Protein AF-A0A2D5X1Z4-F1 (afdb_monomer_lite)

Secondary structure (DSSP, 8-state):
--EEEHHHHHHHHHHHT-SS-EEEE--SS---TT-EEEEEE-GGG-S--TTPEE--S-SEEEEETTEEEEPTT-EEEE-TTSPPEEEEETT-TTTT-S-----S----SS-PPPSSEEEE-SSS--EEEESSPPPBTTBPPEEEPPPPHHHHHHHHHHHHH------PPPP--TT-TT-PPP-

Sequence (183 aa):
MQDATLNEWKKWYSENRSEDNKVVNSIEEEINDDTVLVRLWIAQDGKAPKDAAKYQSKVWKNKNSKGITPAKGLIVITATGQSPLLLTSKKSPLLNAKKGKKDGQKEAASRLLSKPYLWRCRDCGEQFESMKPKIHCTRQPRQLAGVSKVTTEWFNTFLNDIEWKYIPHHPISKGQVGVIEDD

Foldseek 3Di:
DDKDFQLVVLVVCCVPWNVPKDKAAQEPDDHDRRAIKAWEDEVVNPDDDPLHQHDDDAQFPDDDPVDTHGDHQWMWIDDPPTDITTIGHPPDCSRVPPDPPVPPDPPPPDPDADPQWWWAAPPPRDIDTHNDFDDDPHHTTHTDHDDDPVNVVVVVVVVVPDDDDDDDDDPDDPPDPPDDDDD

Structure (mmCIF, N/CA/C/O backbone):
data_AF-A0A2D5X1Z4-F1
#
_entry.id   AF-A0A2D5X1Z4-F1
#
loop_
_atom_site.group_PDB
_atom_site.id
_atom_site.type_symbol
_atom_site.label_atom_id
_atom_site.label_alt_id
_atom_site.label_comp_id
_atom_site.label_asym_id
_atom_site.label_entity_id
_atom_site.label_seq_id
_atom_site.pdbx_PDB_ins_code
_atom_site.Cartn_x
_atom_site.Cartn_y
_atom_site.Cartn_z
_atom_site.occupancy
_atom_site.B_iso_or_equiv
_atom_site.auth_seq_id
_atom_site.auth_comp_id
_atom_site.auth_asym_id
_atom_site.auth_atom_id
_atom_site.pdbx_PDB_model_num
ATOM 1 N N . MET A 1 1 ? -6.054 -10.101 19.146 1.00 68.38 1 MET A N 1
ATOM 2 C CA . MET A 1 1 ? -6.880 -8.998 18.605 1.00 68.38 1 MET A CA 1
ATOM 3 C C . MET A 1 1 ? -7.072 -7.977 19.721 1.00 68.38 1 MET A C 1
ATOM 5 O O . MET A 1 1 ? -7.322 -8.411 20.831 1.00 68.38 1 MET A O 1
ATOM 9 N N . GLN A 1 2 ? -6.834 -6.685 19.474 1.00 83.44 2 GLN A N 1
ATOM 10 C CA . GLN A 1 2 ? -6.971 -5.629 20.491 1.00 83.44 2 GLN A CA 1
ATOM 11 C C . GLN A 1 2 ? -8.268 -4.872 20.238 1.00 83.44 2 GLN A C 1
ATOM 13 O O . GLN A 1 2 ? -8.387 -4.206 19.205 1.00 83.44 2 GLN A O 1
ATOM 18 N N . ASP A 1 3 ? -9.219 -5.003 21.148 1.00 91.69 3 ASP A N 1
ATOM 19 C CA . ASP A 1 3 ? -10.498 -4.317 21.132 1.00 91.69 3 ASP A CA 1
ATOM 20 C C . ASP A 1 3 ? -10.712 -3.534 22.427 1.00 91.69 3 ASP A C 1
ATOM 22 O O . ASP A 1 3 ? -10.272 -3.942 23.496 1.00 91.69 3 ASP A O 1
ATOM 26 N N . ALA A 1 4 ? -11.338 -2.373 22.297 1.00 93.19 4 ALA A N 1
ATOM 27 C CA . ALA A 1 4 ? -11.685 -1.483 23.398 1.00 93.19 4 ALA A CA 1
ATOM 28 C C . ALA A 1 4 ? -12.848 -0.594 22.944 1.00 93.19 4 ALA A C 1
ATOM 30 O O . ALA A 1 4 ? -13.147 -0.519 21.744 1.00 93.19 4 ALA A O 1
ATOM 31 N N . THR A 1 5 ? -13.518 0.058 23.881 1.00 95.00 5 THR A N 1
ATOM 32 C CA . THR A 1 5 ? -14.558 1.050 23.578 1.00 95.00 5 THR A CA 1
ATOM 33 C C . THR A 1 5 ? -13.972 2.260 22.844 1.00 95.00 5 THR A C 1
ATOM 35 O O . THR A 1 5 ? -12.770 2.541 22.920 1.00 95.00 5 THR A O 1
ATOM 38 N N . LEU A 1 6 ? -14.802 3.004 22.108 1.00 93.38 6 LEU A N 1
ATOM 39 C CA . LEU A 1 6 ? -14.359 4.238 21.459 1.00 93.38 6 LEU A CA 1
ATOM 40 C C . LEU A 1 6 ? -13.813 5.240 22.490 1.00 93.38 6 LEU A C 1
ATOM 42 O O . LEU A 1 6 ? -12.813 5.902 22.208 1.00 93.38 6 LEU A O 1
ATOM 46 N N . ASN A 1 7 ? -14.416 5.313 23.678 1.00 94.06 7 ASN A N 1
ATOM 47 C CA . ASN A 1 7 ? -13.943 6.163 24.769 1.00 94.06 7 ASN A CA 1
ATOM 48 C C . ASN A 1 7 ? -12.520 5.795 25.217 1.00 94.06 7 ASN A C 1
ATOM 50 O O . ASN A 1 7 ? -11.640 6.653 25.301 1.00 94.06 7 ASN A O 1
ATOM 54 N N . GLU A 1 8 ? -12.257 4.505 25.431 1.00 96.06 8 GLU A N 1
ATOM 55 C CA . GLU A 1 8 ? -10.923 4.013 25.791 1.00 96.06 8 GLU A CA 1
ATOM 56 C C . GLU A 1 8 ? -9.897 4.298 24.689 1.00 96.06 8 GLU A C 1
ATOM 58 O O . GLU A 1 8 ? -8.770 4.696 24.983 1.00 96.06 8 GLU A O 1
ATOM 63 N N . TRP A 1 9 ? -10.282 4.174 23.413 1.00 95.88 9 TRP A N 1
ATOM 64 C CA . TRP A 1 9 ? -9.396 4.522 22.301 1.00 95.88 9 TRP A CA 1
ATOM 65 C C . TRP A 1 9 ? -9.115 6.020 22.192 1.00 95.88 9 TRP A C 1
ATOM 67 O O . TRP A 1 9 ? -7.980 6.390 21.881 1.00 95.88 9 TRP A O 1
ATOM 77 N N . LYS A 1 10 ? -10.108 6.880 22.451 1.00 94.56 10 LYS A N 1
ATOM 78 C CA . LYS A 1 10 ? -9.912 8.336 22.533 1.00 94.56 10 LYS A CA 1
ATOM 79 C C . LYS A 1 10 ? -8.929 8.672 23.649 1.00 94.56 10 LYS A C 1
ATOM 81 O O . LYS A 1 10 ? -7.953 9.368 23.390 1.00 94.56 10 LYS A O 1
ATOM 86 N N . LYS A 1 11 ? -9.131 8.108 24.845 1.00 94.88 11 LYS A N 1
ATOM 87 C CA . LYS A 1 11 ? -8.234 8.297 25.991 1.00 94.88 11 LYS A CA 1
ATOM 88 C C . LYS A 1 11 ? -6.810 7.835 25.677 1.00 94.88 11 LYS A C 1
ATOM 90 O O . LYS A 1 11 ? -5.869 8.602 25.855 1.00 94.88 11 LYS A O 1
ATOM 95 N N . TRP A 1 12 ? -6.656 6.638 25.109 1.00 95.19 12 TRP A N 1
ATOM 96 C CA . TRP A 1 12 ? -5.353 6.136 24.674 1.00 95.19 12 TRP A CA 1
ATOM 97 C C . TRP A 1 12 ? -4.693 7.071 23.649 1.00 95.19 12 TRP A C 1
ATOM 99 O O . TRP A 1 12 ? -3.495 7.337 23.740 1.00 95.19 12 TRP A O 1
ATOM 109 N N . TYR A 1 13 ? -5.452 7.591 22.679 1.00 94.12 13 TYR A N 1
ATOM 110 C CA . TYR A 1 13 ? -4.926 8.522 21.677 1.00 94.12 13 TYR A CA 1
ATOM 111 C C . TYR A 1 13 ? -4.474 9.843 22.306 1.00 94.12 13 TYR A C 1
ATOM 113 O O . TYR A 1 13 ? -3.401 10.338 21.954 1.00 94.12 13 TYR A O 1
ATOM 121 N N . SER A 1 14 ? -5.248 10.376 23.252 1.00 92.94 14 SER A N 1
ATOM 122 C CA . SER A 1 14 ? -4.886 11.570 24.015 1.00 92.94 14 SER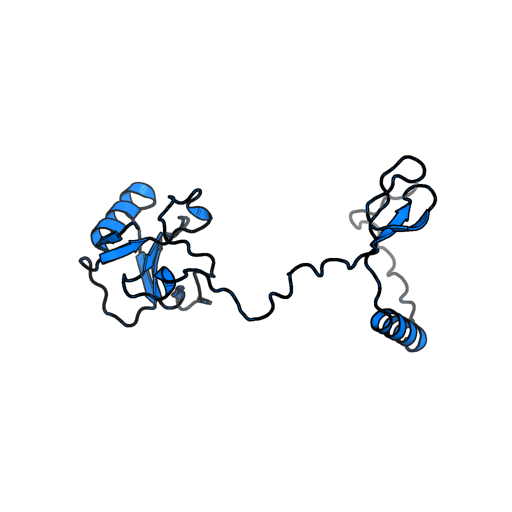 A CA 1
ATOM 123 C C . SER A 1 14 ? -3.583 11.384 24.785 1.00 92.94 14 SER A C 1
ATOM 125 O O . SER A 1 14 ? -2.682 12.206 24.658 1.00 92.94 14 SER A O 1
ATOM 127 N N . GLU A 1 15 ? -3.439 10.263 25.490 1.00 93.25 15 GLU A N 1
ATOM 128 C CA . GLU A 1 15 ? -2.251 9.956 26.298 1.00 93.25 15 GLU A CA 1
ATOM 129 C C . GLU A 1 15 ? -0.992 9.684 25.456 1.00 93.25 15 GLU A C 1
ATOM 131 O O . GLU A 1 15 ? 0.119 9.975 25.891 1.00 93.25 15 GLU A O 1
ATOM 136 N N . ASN A 1 16 ? -1.141 9.104 24.259 1.00 90.81 16 ASN A N 1
ATOM 137 C CA . ASN A 1 16 ? -0.000 8.625 23.466 1.00 90.81 16 ASN A CA 1
ATOM 138 C C . ASN A 1 16 ? 0.354 9.519 22.270 1.00 90.81 16 ASN A C 1
ATOM 140 O O . ASN A 1 16 ? 1.421 9.340 21.679 1.00 90.81 16 ASN A O 1
ATOM 144 N N . ARG A 1 17 ? -0.549 10.406 21.833 1.00 89.88 17 ARG A N 1
ATOM 145 C CA . ARG A 1 17 ? -0.377 11.185 20.594 1.00 89.88 17 ARG A CA 1
ATOM 146 C C . ARG A 1 17 ? -0.795 12.642 20.739 1.00 89.88 17 ARG A C 1
ATOM 148 O O . ARG A 1 17 ? 0.023 13.515 20.466 1.00 89.88 17 ARG A O 1
ATOM 155 N N . SER A 1 18 ? -2.056 12.918 21.073 1.00 91.69 18 SER A N 1
ATOM 156 C CA . SER A 1 18 ? -2.561 14.295 21.186 1.00 91.69 18 SER A CA 1
ATOM 157 C C . SER A 1 18 ? -3.942 14.350 21.828 1.00 91.69 18 SER A C 1
ATOM 159 O O . SER A 1 18 ? -4.850 13.631 21.402 1.00 91.69 18 SER A O 1
ATOM 161 N N . GLU A 1 19 ? -4.096 15.246 22.804 1.00 88.38 19 GLU A N 1
ATOM 162 C CA . GLU A 1 19 ? -5.373 15.561 23.456 1.00 88.38 19 GLU A CA 1
ATOM 163 C C . GLU A 1 19 ? -6.414 16.094 22.459 1.00 88.38 19 GLU A C 1
ATOM 165 O O . GLU A 1 19 ? -7.565 15.654 22.479 1.00 88.38 19 GLU A O 1
ATOM 170 N N . ASP A 1 20 ? -5.986 16.945 21.521 1.00 89.94 20 ASP A N 1
ATOM 171 C CA . ASP A 1 20 ? -6.817 17.521 20.460 1.00 89.94 20 ASP A CA 1
ATOM 172 C C . ASP A 1 20 ? -7.039 16.529 19.313 1.00 89.94 20 ASP A C 1
ATOM 174 O O . ASP A 1 20 ? -6.455 16.619 18.224 1.00 89.94 20 ASP A O 1
ATOM 178 N N . ASN A 1 21 ? -7.911 15.55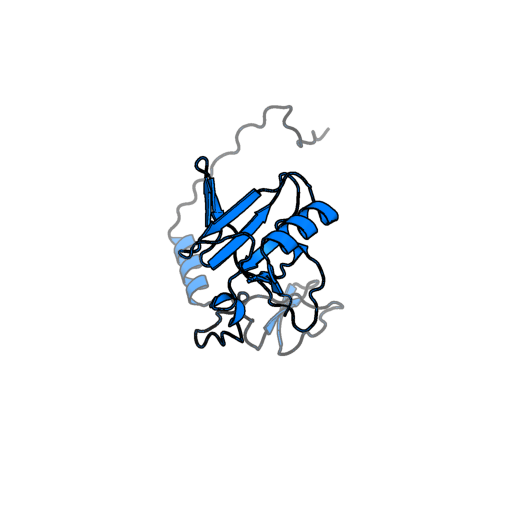3 19.551 1.00 89.69 21 ASN A N 1
ATOM 179 C CA . ASN A 1 21 ? -8.265 14.546 18.562 1.00 89.69 21 ASN A CA 1
ATOM 180 C C . ASN A 1 21 ? -9.666 14.745 17.973 1.00 89.69 21 ASN A C 1
ATOM 182 O O . ASN A 1 21 ? -10.577 15.301 18.583 1.00 89.69 21 ASN A O 1
ATOM 186 N N . LYS A 1 22 ? -9.841 14.254 16.745 1.00 90.81 22 LYS A N 1
ATOM 187 C CA . LYS A 1 22 ? -11.145 14.132 16.092 1.00 90.81 22 LYS A CA 1
ATOM 188 C C . LYS A 1 22 ? -11.373 12.706 15.627 1.00 90.81 22 LYS A C 1
ATOM 190 O O . LYS A 1 22 ? -10.448 12.033 15.162 1.00 90.81 22 LYS A O 1
ATOM 195 N N . VAL A 1 23 ? -12.628 12.279 15.688 1.00 91.00 23 VAL A N 1
ATOM 196 C CA . VAL A 1 23 ? -13.071 10.993 15.151 1.00 91.00 23 VAL A CA 1
ATOM 197 C C . VAL A 1 23 ? -13.713 11.228 13.792 1.00 91.00 23 VAL A C 1
ATOM 199 O O . VAL A 1 23 ? -14.623 12.042 13.657 1.00 91.00 23 VAL A O 1
ATOM 202 N N . VAL A 1 24 ? -13.246 10.508 12.778 1.00 90.81 24 VAL A N 1
ATOM 203 C CA . VAL A 1 24 ? -13.852 10.505 11.445 1.00 90.81 24 VAL A CA 1
ATOM 204 C C . VAL A 1 24 ? -14.133 9.070 11.043 1.00 90.81 24 VAL A C 1
ATOM 206 O O . VAL A 1 24 ? -13.271 8.207 11.188 1.00 90.81 24 VAL A O 1
ATOM 209 N N . ASN A 1 25 ? -15.326 8.791 10.532 1.00 89.00 25 ASN A N 1
ATOM 210 C CA . ASN A 1 25 ? -15.721 7.435 10.177 1.00 89.00 25 ASN A CA 1
ATOM 211 C C . ASN A 1 25 ? -16.418 7.380 8.810 1.00 89.00 25 ASN A C 1
ATOM 213 O O . ASN A 1 25 ? -16.848 8.393 8.260 1.00 89.00 25 ASN A O 1
ATOM 217 N N . SER A 1 26 ? -16.452 6.181 8.232 1.00 85.88 26 SER A N 1
ATOM 218 C CA . SER A 1 26 ? -17.227 5.855 7.031 1.00 85.88 26 SER A CA 1
ATOM 219 C C . SER A 1 26 ? -17.917 4.510 7.250 1.00 85.88 26 SER A C 1
ATOM 221 O O . SER A 1 26 ? -17.714 3.545 6.498 1.00 85.88 26 SER A O 1
ATOM 223 N N . ILE A 1 27 ? -18.679 4.436 8.342 1.00 83.44 27 ILE A N 1
ATOM 224 C CA . ILE A 1 27 ? -19.574 3.317 8.628 1.00 83.44 27 ILE A CA 1
ATOM 225 C C . ILE A 1 27 ? -21.018 3.806 8.663 1.00 83.44 27 ILE A C 1
ATOM 227 O O . ILE A 1 27 ? -21.278 4.969 8.942 1.00 83.44 27 ILE A O 1
ATOM 231 N N . GLU A 1 28 ? -21.931 2.919 8.281 1.00 77.94 28 GLU A N 1
ATOM 232 C CA . GLU A 1 28 ? -23.370 3.206 8.214 1.00 77.94 28 GLU A CA 1
ATOM 233 C C . GLU A 1 28 ? -24.032 3.071 9.598 1.00 77.94 28 GLU A C 1
ATOM 235 O O . GLU A 1 28 ? -25.090 3.640 9.831 1.00 77.94 28 GLU A O 1
ATOM 240 N N . GLU A 1 29 ? -23.395 2.338 10.517 1.00 79.88 29 GLU A N 1
ATOM 241 C CA . GLU A 1 29 ? -23.850 2.149 11.896 1.00 79.88 29 GLU A CA 1
ATOM 242 C C . GLU A 1 29 ? -23.547 3.391 12.747 1.00 79.88 29 GLU A C 1
ATOM 244 O O . GLU A 1 29 ? -22.473 3.989 12.634 1.00 79.88 29 GLU A O 1
ATOM 249 N N . GLU A 1 30 ? -24.479 3.753 13.628 1.00 80.75 30 GLU A N 1
ATOM 250 C CA . GLU A 1 30 ? -24.264 4.806 14.617 1.00 80.75 30 GLU A CA 1
ATOM 251 C C . GLU A 1 30 ? -23.194 4.364 15.627 1.00 80.75 30 GLU A C 1
ATOM 253 O O . GLU A 1 30 ? -23.243 3.257 16.165 1.00 80.75 30 GLU A O 1
ATOM 258 N N . ILE A 1 31 ? -22.200 5.223 15.857 1.00 85.50 31 ILE A N 1
ATOM 259 C CA . ILE A 1 31 ? -21.093 4.958 16.781 1.00 85.50 31 ILE A CA 1
ATOM 260 C C . ILE A 1 31 ? -21.254 5.860 17.988 1.00 85.50 31 ILE A C 1
ATOM 262 O O . ILE A 1 31 ? -21.314 7.082 17.849 1.00 85.50 31 ILE A O 1
ATOM 266 N N . ASN A 1 32 ? -21.226 5.258 19.165 1.00 89.50 32 ASN A N 1
ATOM 267 C CA . ASN A 1 32 ? -21.163 5.961 20.436 1.00 89.50 32 ASN A CA 1
ATOM 268 C C . ASN A 1 32 ? -19.875 5.607 21.193 1.00 89.50 32 ASN A C 1
ATOM 270 O O . ASN A 1 32 ? -19.079 4.766 20.767 1.00 89.50 32 ASN A O 1
ATOM 274 N N . ASP A 1 33 ? -19.663 6.269 22.323 1.00 90.69 33 ASP A N 1
ATOM 275 C CA . ASP A 1 33 ? -18.454 6.114 23.130 1.00 90.69 33 ASP A CA 1
ATOM 276 C C . ASP A 1 33 ? -18.281 4.700 23.708 1.00 90.69 33 ASP A C 1
ATOM 278 O O . ASP A 1 33 ? -17.146 4.242 23.852 1.00 90.69 33 ASP A O 1
ATOM 282 N N . ASP A 1 34 ? -19.378 3.968 23.903 1.00 92.12 34 ASP A N 1
ATOM 283 C CA . ASP A 1 34 ? -19.390 2.582 24.389 1.00 92.12 34 ASP A CA 1
ATOM 284 C C . ASP A 1 34 ? -19.197 1.545 23.270 1.00 92.12 34 ASP A C 1
ATOM 286 O O . ASP A 1 34 ? -19.083 0.341 23.522 1.00 92.12 34 ASP A O 1
ATOM 290 N N . THR A 1 35 ? -19.147 1.981 22.009 1.00 91.75 35 THR A N 1
ATOM 291 C CA . THR A 1 35 ? -19.000 1.071 20.873 1.00 91.75 35 THR A CA 1
ATOM 292 C C . THR A 1 35 ? -17.636 0.392 20.927 1.00 91.75 35 THR A C 1
ATOM 294 O O . THR A 1 35 ? -16.596 1.047 20.868 1.00 91.75 35 THR A O 1
ATOM 297 N N . VAL A 1 36 ? -17.629 -0.942 20.995 1.00 93.12 36 VAL A N 1
ATOM 298 C CA . VAL A 1 36 ? -16.391 -1.729 21.026 1.00 93.12 36 VAL A CA 1
ATOM 299 C C . VAL A 1 36 ? -15.798 -1.846 19.625 1.00 93.12 36 VAL A C 1
ATOM 301 O O . VAL A 1 36 ? -16.388 -2.444 18.719 1.00 93.12 36 VAL A O 1
ATOM 304 N N . LEU A 1 37 ? -14.586 -1.324 19.467 1.00 93.62 37 LEU A N 1
ATOM 305 C CA . LEU A 1 37 ? -13.864 -1.249 18.207 1.00 93.62 37 LEU A CA 1
ATOM 306 C C . LEU A 1 37 ? -12.539 -1.998 18.280 1.00 93.62 37 LEU A C 1
ATOM 308 O O . LEU A 1 37 ? -11.851 -2.001 19.299 1.00 93.62 37 LEU A O 1
ATOM 312 N N . VAL A 1 38 ? -12.162 -2.604 17.159 1.00 93.69 38 VAL A N 1
ATOM 313 C CA . VAL A 1 38 ? -10.916 -3.353 17.005 1.00 93.69 38 VAL A CA 1
ATOM 314 C C . VAL A 1 38 ? -9.859 -2.471 16.354 1.00 93.69 38 VAL A C 1
ATOM 316 O O . VAL A 1 38 ? -10.105 -1.888 15.294 1.00 93.69 38 VAL A O 1
ATOM 319 N N . ARG A 1 39 ? -8.659 -2.431 16.939 1.00 93.88 39 ARG A N 1
ATOM 320 C CA . ARG A 1 39 ? -7.513 -1.717 16.369 1.00 93.88 39 ARG A CA 1
ATOM 321 C C . ARG A 1 39 ? -6.941 -2.432 15.148 1.00 93.88 39 ARG A C 1
ATOM 323 O O . ARG A 1 39 ? -6.623 -3.625 15.183 1.00 93.88 39 ARG A O 1
ATOM 330 N N . LEU A 1 40 ? -6.720 -1.650 14.098 1.00 92.75 40 LEU A N 1
ATOM 331 C CA . LEU A 1 40 ? -6.011 -2.032 12.888 1.00 92.75 40 LEU A CA 1
ATOM 332 C C . LEU A 1 40 ? -4.597 -1.440 12.899 1.00 92.75 40 LEU A C 1
ATOM 334 O O . LEU A 1 40 ? -4.416 -0.244 13.106 1.00 92.75 40 LEU A O 1
ATOM 338 N N . TRP A 1 41 ? -3.599 -2.280 12.644 1.00 90.62 41 TRP A N 1
ATOM 339 C CA . TRP A 1 41 ? -2.188 -1.899 12.628 1.00 90.62 41 TRP A CA 1
ATOM 340 C C . TRP A 1 41 ? -1.727 -1.520 11.224 1.00 90.62 41 TRP A C 1
ATOM 342 O O . TRP A 1 41 ? -1.912 -2.295 10.277 1.00 90.62 41 TRP A O 1
ATOM 352 N N . ILE A 1 42 ? -1.071 -0.366 11.108 1.00 87.38 42 ILE A N 1
ATOM 353 C CA . ILE A 1 42 ? -0.420 0.104 9.878 1.00 87.38 42 ILE A CA 1
ATOM 354 C C . ILE A 1 42 ? 1.099 0.115 10.018 1.00 87.38 42 ILE A C 1
ATOM 356 O O . ILE A 1 42 ? 1.644 0.033 11.112 1.00 87.38 42 ILE A O 1
ATOM 360 N N . ALA A 1 43 ? 1.804 0.255 8.893 1.00 82.38 43 ALA A N 1
ATOM 361 C CA . ALA A 1 43 ? 3.266 0.327 8.882 1.00 82.38 43 ALA A CA 1
ATOM 362 C C . ALA A 1 43 ? 3.826 1.458 9.771 1.00 82.38 43 ALA A C 1
ATOM 364 O O . ALA A 1 43 ? 4.894 1.295 10.352 1.00 82.38 43 ALA A O 1
ATOM 365 N N . GLN A 1 44 ? 3.095 2.571 9.915 1.00 81.75 44 GLN A N 1
ATOM 366 C CA . GLN A 1 44 ? 3.485 3.696 10.777 1.00 81.75 44 GLN A CA 1
ATOM 367 C C . GLN A 1 44 ? 3.448 3.355 12.275 1.00 81.75 44 GLN A C 1
ATOM 369 O O . GLN A 1 44 ? 4.146 3.997 13.049 1.00 81.75 44 GLN A O 1
ATOM 374 N N . ASP A 1 45 ? 2.686 2.336 12.689 1.00 83.69 45 ASP A N 1
ATOM 375 C CA . ASP A 1 45 ? 2.666 1.864 14.081 1.00 83.69 45 ASP A CA 1
ATOM 376 C C . ASP A 1 45 ? 3.885 0.980 14.420 1.00 83.69 45 ASP A C 1
ATOM 378 O O . ASP A 1 45 ? 4.038 0.528 15.555 1.00 83.69 45 ASP A O 1
ATOM 382 N N . GLY A 1 46 ? 4.744 0.682 13.440 1.00 84.25 46 GLY A N 1
ATOM 383 C CA . GLY A 1 46 ? 5.900 -0.188 13.612 1.00 84.25 46 GLY A CA 1
ATOM 384 C C . GLY A 1 46 ? 5.540 -1.676 13.645 1.00 84.25 46 GLY A C 1
ATOM 385 O O . GLY A 1 46 ? 4.736 -2.178 12.852 1.00 84.25 46 GLY A O 1
ATOM 386 N N . LYS A 1 47 ? 6.206 -2.432 14.526 1.00 84.62 47 LYS A N 1
ATOM 387 C CA . LYS A 1 47 ? 6.080 -3.894 14.577 1.00 84.62 47 LYS A CA 1
ATOM 388 C C . LYS A 1 47 ? 4.786 -4.304 15.282 1.00 84.62 47 LYS A C 1
ATOM 390 O O . LYS A 1 47 ? 4.699 -4.283 16.504 1.00 84.62 47 LYS A O 1
ATOM 395 N N . ALA A 1 48 ? 3.810 -4.752 14.496 1.00 84.31 48 ALA A N 1
ATOM 396 C CA . ALA A 1 48 ? 2.546 -5.254 15.022 1.00 84.31 48 ALA A CA 1
ATOM 397 C C . ALA A 1 48 ? 2.716 -6.546 15.865 1.00 84.31 48 ALA A C 1
ATOM 399 O O . ALA A 1 48 ? 3.521 -7.412 15.495 1.00 84.31 48 ALA A O 1
ATOM 400 N N . PRO A 1 49 ? 1.925 -6.723 16.944 1.00 85.38 49 PRO A N 1
ATOM 401 C CA . PRO A 1 49 ? 1.801 -7.981 17.685 1.00 85.38 49 PRO A CA 1
ATOM 402 C C . PRO A 1 49 ? 1.404 -9.170 16.793 1.00 85.38 49 PRO A C 1
ATOM 404 O O . PRO A 1 49 ? 0.819 -8.987 15.725 1.00 85.38 49 PRO A O 1
ATOM 407 N N . LYS A 1 50 ? 1.685 -10.407 17.237 1.00 77.94 50 LYS A N 1
ATOM 408 C CA . LYS A 1 50 ? 1.435 -11.633 16.445 1.00 77.94 50 LYS A CA 1
ATOM 409 C C . LYS A 1 50 ? -0.025 -11.772 15.983 1.00 77.94 50 LYS A C 1
ATOM 411 O O . LYS A 1 50 ? -0.247 -12.089 14.819 1.00 77.94 50 LYS A O 1
ATOM 416 N N . ASP A 1 51 ? -0.987 -11.437 16.846 1.00 82.12 51 ASP A N 1
ATOM 417 C CA . ASP A 1 51 ? -2.433 -11.584 16.587 1.00 82.12 51 ASP A CA 1
ATOM 418 C C . ASP A 1 51 ? -3.140 -10.251 16.292 1.00 82.12 51 ASP A C 1
ATOM 420 O O . ASP A 1 51 ? -4.340 -10.078 16.549 1.00 82.12 51 ASP A O 1
ATOM 424 N N . ALA A 1 52 ? -2.377 -9.266 15.820 1.00 83.69 52 ALA A N 1
ATOM 425 C CA . ALA A 1 52 ? -2.898 -7.970 15.426 1.00 83.69 52 ALA A CA 1
ATOM 426 C C . ALA A 1 52 ? -3.514 -8.015 14.022 1.00 83.69 52 ALA A C 1
ATOM 428 O O . ALA A 1 52 ? -2.920 -8.544 13.078 1.00 83.69 52 ALA A O 1
ATOM 429 N N . ALA A 1 53 ? -4.684 -7.393 13.865 1.00 87.88 53 ALA A N 1
ATOM 430 C CA . ALA A 1 53 ? -5.276 -7.164 12.555 1.00 87.88 53 ALA A CA 1
ATOM 431 C C . ALA A 1 53 ? -4.468 -6.083 11.822 1.00 87.88 53 ALA A C 1
ATOM 433 O O . ALA A 1 53 ? -4.276 -4.989 12.348 1.00 87.88 53 ALA A O 1
ATOM 434 N N . LYS A 1 54 ? -3.970 -6.389 10.621 1.00 88.62 54 LYS A N 1
ATOM 435 C CA . LYS A 1 54 ? -3.165 -5.461 9.813 1.00 88.62 54 LYS A CA 1
ATOM 436 C C . LYS A 1 54 ? -4.021 -4.805 8.740 1.00 88.62 54 LYS A C 1
ATOM 438 O O . LYS A 1 54 ? -4.803 -5.483 8.079 1.00 88.62 54 LYS A O 1
ATOM 443 N N . TYR A 1 55 ? -3.797 -3.519 8.506 1.00 88.81 55 TYR A N 1
ATOM 444 C CA . TYR A 1 55 ? -4.405 -2.774 7.411 1.00 88.81 55 TYR A CA 1
ATOM 445 C C . TYR A 1 55 ? -3.316 -2.270 6.461 1.00 88.81 55 TYR A C 1
ATOM 447 O O . TYR A 1 55 ? -2.396 -1.568 6.867 1.00 88.81 55 TYR A O 1
ATOM 455 N N . GLN A 1 56 ? -3.391 -2.671 5.191 1.00 83.44 56 GLN A N 1
ATOM 456 C CA . GLN A 1 56 ? -2.374 -2.351 4.173 1.00 83.44 56 GLN A CA 1
ATOM 457 C C . GLN A 1 56 ? -2.917 -1.504 3.014 1.00 83.44 56 GLN A C 1
ATOM 459 O O . GLN A 1 56 ? -2.179 -1.166 2.093 1.00 83.44 56 GLN A O 1
ATOM 464 N N . SER A 1 57 ? -4.206 -1.173 3.041 1.00 84.00 57 SER A N 1
ATOM 465 C CA . SER A 1 57 ? -4.867 -0.407 1.985 1.00 84.00 57 SER A CA 1
ATOM 466 C C . SER A 1 57 ? -4.796 1.098 2.255 1.00 84.00 57 SER A C 1
ATOM 468 O O . SER A 1 57 ? -4.383 1.548 3.322 1.00 84.00 57 SER A O 1
ATOM 470 N N . LYS A 1 58 ? -5.221 1.909 1.279 1.00 85.62 58 LYS A N 1
ATOM 471 C CA . LYS A 1 58 ? -5.336 3.363 1.459 1.00 85.62 58 LYS A CA 1
ATOM 472 C C . LYS A 1 58 ? -6.326 3.675 2.587 1.00 85.62 58 LYS A C 1
ATOM 474 O O . LYS A 1 58 ? -7.434 3.144 2.602 1.00 85.62 58 LYS A O 1
ATOM 479 N N . VAL A 1 59 ? -5.926 4.529 3.527 1.00 86.81 59 VAL A N 1
ATOM 480 C CA . VAL A 1 59 ? -6.771 4.956 4.659 1.00 86.81 59 VAL A CA 1
ATOM 481 C C . VAL A 1 59 ? -7.844 5.942 4.209 1.00 86.81 59 VAL A C 1
ATOM 483 O O . VAL A 1 59 ? -8.991 5.831 4.621 1.00 86.81 59 VAL A O 1
ATOM 486 N N . TRP A 1 60 ? -7.482 6.882 3.338 1.00 86.88 60 TRP A N 1
ATOM 487 C CA . TRP A 1 60 ? -8.357 7.956 2.876 1.00 86.88 60 TRP A CA 1
ATOM 488 C C . TRP A 1 60 ? -8.822 7.677 1.447 1.00 86.88 60 TRP A C 1
ATOM 490 O O . TRP A 1 60 ? -7.995 7.363 0.587 1.00 86.88 60 TRP A O 1
ATOM 500 N N . LYS A 1 61 ? -10.132 7.787 1.189 1.00 77.44 61 LYS A N 1
ATOM 501 C CA . LYS A 1 61 ? -10.688 7.651 -0.170 1.00 77.44 61 LYS A CA 1
ATOM 502 C C . LYS A 1 61 ? -10.400 8.893 -1.001 1.00 77.44 61 LYS A C 1
ATOM 504 O O . LYS A 1 61 ? -9.838 8.776 -2.080 1.00 77.44 61 LYS A O 1
ATOM 509 N N . ASN A 1 62 ? -10.745 10.057 -0.457 1.00 68.25 62 ASN A N 1
ATOM 510 C CA . ASN A 1 62 ? -10.526 11.362 -1.064 1.00 68.25 62 ASN A CA 1
ATOM 511 C C . ASN A 1 62 ? -10.005 12.321 0.008 1.00 68.25 62 ASN A C 1
ATOM 513 O O . ASN A 1 62 ? -10.519 12.350 1.126 1.00 68.25 62 ASN A O 1
ATOM 517 N N . LYS A 1 63 ? -8.988 13.108 -0.344 1.00 60.78 63 LYS A N 1
ATOM 518 C CA . LYS A 1 63 ? -8.519 14.247 0.448 1.00 60.78 63 LYS A CA 1
ATOM 519 C C . LYS A 1 63 ? -8.923 15.497 -0.329 1.00 60.78 63 LYS A C 1
ATOM 521 O O . LYS A 1 63 ? -8.186 15.930 -1.206 1.00 60.78 63 LYS A O 1
ATOM 526 N N . ASN A 1 64 ? -10.137 15.992 -0.105 1.00 55.00 64 ASN A N 1
ATOM 527 C CA . ASN A 1 64 ? -10.649 17.185 -0.781 1.00 55.00 64 ASN A CA 1
ATOM 528 C C . ASN A 1 64 ? -11.028 18.270 0.238 1.00 55.00 64 ASN A C 1
ATOM 530 O O . ASN A 1 64 ? -11.052 18.039 1.446 1.00 55.00 64 ASN A O 1
ATOM 534 N N . SER A 1 65 ? -11.305 19.475 -0.258 1.00 46.47 65 SER A N 1
ATOM 535 C CA . SER A 1 65 ? -11.630 20.669 0.536 1.00 46.47 65 SER A CA 1
ATOM 536 C C . SER A 1 65 ? -12.901 20.549 1.392 1.00 46.47 65 SER A C 1
ATOM 538 O O . SER A 1 65 ? -13.141 21.409 2.230 1.00 46.47 65 SER A O 1
ATOM 540 N N . LYS A 1 66 ? -13.705 19.490 1.210 1.00 47.09 66 LYS A N 1
ATOM 541 C CA . LYS A 1 66 ? -14.967 19.244 1.932 1.00 47.09 66 LYS A CA 1
ATOM 542 C C . LYS A 1 66 ? -14.844 18.243 3.086 1.00 47.09 66 LYS A C 1
ATOM 544 O O . LYS A 1 66 ? -15.829 18.002 3.776 1.00 47.09 66 LYS A O 1
ATOM 549 N N . GLY A 1 67 ? -13.668 17.659 3.310 1.00 56.47 67 GLY A N 1
ATOM 550 C CA . GLY A 1 67 ? -13.436 16.755 4.434 1.00 56.47 67 GLY A CA 1
ATOM 551 C C . GLY A 1 67 ? -12.482 15.613 4.112 1.00 56.47 67 GLY A C 1
ATOM 552 O O . GLY A 1 67 ? -12.057 15.405 2.977 1.00 56.47 67 GLY A O 1
ATOM 553 N N . ILE A 1 68 ? -12.125 14.860 5.150 1.00 73.94 68 ILE A N 1
ATOM 554 C CA . ILE A 1 68 ? -11.213 13.721 5.047 1.00 73.94 68 ILE A CA 1
ATOM 555 C C . ILE A 1 68 ? -12.033 12.442 5.227 1.00 73.94 68 ILE A C 1
ATOM 557 O O . ILE A 1 68 ? -12.225 11.988 6.347 1.00 73.94 68 ILE A O 1
ATOM 561 N N . THR A 1 69 ? -12.562 11.864 4.146 1.00 83.44 69 THR A N 1
ATOM 562 C CA . THR A 1 69 ? -13.391 10.651 4.257 1.00 83.44 69 THR A CA 1
ATOM 563 C C . THR A 1 69 ? -12.515 9.393 4.304 1.00 83.44 69 THR A C 1
ATOM 565 O O . THR A 1 69 ? -11.756 9.138 3.353 1.00 83.44 69 THR A O 1
ATOM 568 N N . PRO A 1 70 ? -12.601 8.577 5.370 1.00 88.38 70 PRO A N 1
ATOM 569 C CA . PRO A 1 70 ? -11.848 7.336 5.455 1.00 88.38 70 PRO A CA 1
ATOM 570 C C . PRO A 1 70 ? -12.421 6.264 4.513 1.00 88.38 70 PRO A C 1
ATOM 572 O O . PRO A 1 70 ? -13.504 6.404 3.939 1.00 88.38 70 PRO A O 1
ATOM 575 N N . ALA A 1 71 ? -11.670 5.185 4.301 1.00 88.06 71 ALA A N 1
ATOM 576 C CA . ALA A 1 71 ? -12.143 4.035 3.541 1.00 88.06 71 ALA A CA 1
ATOM 577 C C . ALA A 1 71 ? -13.364 3.382 4.211 1.00 88.06 71 ALA A C 1
ATOM 579 O O . ALA A 1 71 ? -13.573 3.508 5.416 1.00 88.06 71 ALA A O 1
ATOM 580 N N . LYS A 1 72 ? -14.189 2.682 3.416 1.00 88.00 72 LYS A N 1
ATOM 581 C CA . LYS A 1 72 ? -15.431 2.068 3.915 1.00 88.00 72 LYS A CA 1
ATOM 582 C C . LYS A 1 72 ? -15.090 1.087 5.040 1.00 88.00 72 LYS A C 1
ATOM 584 O O . LYS A 1 72 ? -14.173 0.283 4.875 1.00 88.00 72 LYS A O 1
ATOM 589 N N . GLY A 1 73 ? -15.828 1.140 6.146 1.00 89.12 73 GLY A N 1
ATOM 590 C CA . GLY A 1 73 ? -15.585 0.248 7.285 1.00 89.12 73 GLY A CA 1
ATOM 591 C C . GLY A 1 73 ? -14.543 0.760 8.285 1.00 89.12 73 GLY A C 1
ATOM 592 O O . GLY A 1 73 ? -14.317 0.093 9.295 1.00 89.12 73 GLY A O 1
ATOM 593 N N . LEU A 1 74 ? -13.899 1.903 8.020 1.00 92.31 74 LEU A N 1
ATOM 594 C CA . LEU A 1 74 ? -12.913 2.494 8.921 1.00 92.31 74 LEU A CA 1
ATOM 595 C C . LEU A 1 74 ? -13.512 3.573 9.813 1.00 92.31 74 LEU A C 1
ATOM 597 O O . LEU A 1 74 ? -14.337 4.392 9.397 1.00 92.31 74 LEU A O 1
ATOM 601 N N . ILE A 1 75 ? -12.979 3.599 11.025 1.00 93.44 75 ILE A N 1
ATOM 602 C CA . ILE A 1 75 ? -13.158 4.636 12.028 1.00 93.44 75 ILE A CA 1
ATOM 603 C C . ILE A 1 75 ? -11.747 5.095 12.377 1.00 93.44 75 ILE A C 1
ATOM 605 O O . ILE A 1 75 ? -10.870 4.271 12.637 1.00 93.44 75 ILE A O 1
ATOM 609 N N . VAL A 1 76 ? -11.487 6.392 12.299 1.00 93.38 76 VAL A N 1
ATOM 610 C CA . VAL A 1 76 ? -10.141 6.949 12.419 1.00 93.38 76 VAL A CA 1
ATOM 611 C C . VAL A 1 76 ? -10.142 8.030 13.484 1.00 93.38 76 VAL A C 1
ATOM 613 O O . VAL A 1 76 ? -10.854 9.024 13.348 1.00 93.38 76 VAL A O 1
ATOM 616 N N . ILE A 1 77 ? -9.311 7.853 14.510 1.00 93.25 77 ILE A N 1
ATOM 617 C CA . ILE A 1 77 ? -8.965 8.928 15.444 1.00 93.25 77 ILE A CA 1
ATOM 618 C C . ILE A 1 77 ? -7.707 9.608 14.909 1.00 93.25 77 ILE A C 1
ATOM 620 O O . ILE A 1 77 ? -6.711 8.945 14.606 1.00 93.25 77 ILE A O 1
ATOM 624 N N . THR A 1 78 ? -7.756 10.922 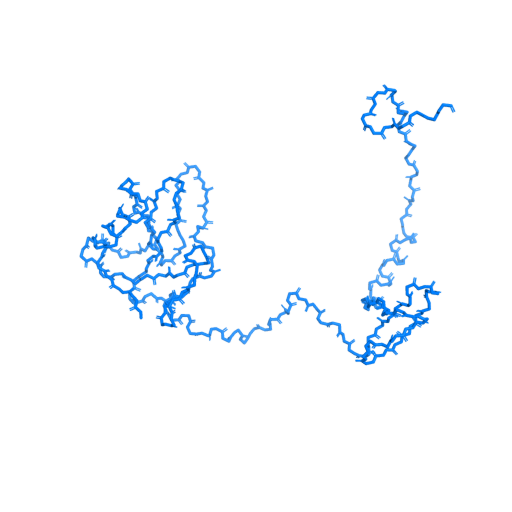14.721 1.00 92.00 78 THR A N 1
ATOM 625 C CA . THR A 1 78 ? -6.658 11.681 14.117 1.00 92.00 78 THR A CA 1
ATOM 626 C C . THR A 1 78 ? -6.517 13.048 14.770 1.00 92.00 78 THR A C 1
ATOM 628 O O . THR A 1 78 ? -7.509 13.666 15.140 1.00 92.00 78 THR A O 1
ATOM 631 N N . ALA A 1 79 ? -5.288 13.548 14.822 1.00 90.50 79 ALA A N 1
ATOM 632 C CA . ALA A 1 79 ? -4.953 14.926 15.163 1.00 90.50 79 ALA A CA 1
ATOM 633 C C . ALA A 1 79 ? -4.002 15.504 14.105 1.00 90.50 79 ALA A C 1
ATOM 635 O O . ALA A 1 79 ? -3.416 14.766 13.304 1.00 90.50 79 ALA A O 1
ATOM 636 N N . THR A 1 80 ? -3.870 16.826 14.057 1.00 87.38 80 THR A N 1
ATOM 637 C CA . THR A 1 80 ? -2.963 17.494 13.114 1.00 87.38 80 THR A CA 1
ATOM 638 C C . THR A 1 80 ? -1.512 17.126 13.434 1.00 87.38 80 THR A C 1
ATOM 640 O O . THR A 1 80 ? -1.088 17.202 14.579 1.00 87.38 80 THR A O 1
ATOM 643 N N . GLY A 1 81 ? -0.747 16.693 12.427 1.00 84.94 81 GLY A N 1
ATOM 644 C CA . GLY A 1 81 ? 0.667 16.320 12.588 1.00 84.94 81 GLY A CA 1
ATOM 645 C C . GLY A 1 81 ? 0.924 14.971 13.275 1.00 84.94 81 GLY A C 1
ATOM 646 O O . GLY A 1 81 ? 2.067 14.528 13.306 1.00 84.94 81 GLY A O 1
ATOM 647 N N . GLN A 1 82 ? -0.114 14.288 13.765 1.00 88.38 82 GLN A N 1
ATOM 648 C CA . GLN A 1 82 ? 0.010 12.998 14.443 1.00 88.38 82 GLN A CA 1
ATOM 649 C C . GLN A 1 82 ? -0.394 11.829 13.548 1.00 88.38 82 GLN A C 1
ATOM 651 O O . GLN A 1 82 ? -1.228 11.950 12.647 1.00 88.38 82 GLN A O 1
ATOM 656 N N . SER A 1 83 ? 0.173 10.654 13.827 1.00 88.44 83 SER A N 1
ATOM 657 C CA . SER A 1 83 ? -0.231 9.429 13.132 1.00 88.44 83 SER A CA 1
ATOM 658 C C . SER A 1 83 ? -1.684 9.062 13.488 1.00 88.44 83 SER A C 1
ATOM 660 O O . SER A 1 83 ? -2.077 9.159 14.659 1.00 88.44 83 SER A O 1
ATOM 662 N N . PRO A 1 84 ? -2.512 8.627 12.523 1.00 91.69 84 PRO A N 1
ATOM 663 C CA . PRO A 1 84 ? -3.897 8.245 12.785 1.00 91.69 84 PRO A CA 1
ATOM 664 C C . PRO A 1 84 ? -3.979 6.896 13.509 1.00 91.69 84 PRO A C 1
ATOM 666 O O . PRO A 1 84 ? -3.140 6.015 13.309 1.00 91.69 84 PRO A O 1
ATOM 669 N N . LEU A 1 85 ? -4.987 6.721 14.360 1.00 93.69 85 LEU A N 1
ATOM 670 C CA . LEU A 1 85 ? -5.346 5.428 14.940 1.00 93.69 85 LEU A CA 1
ATOM 671 C C . LEU A 1 85 ? -6.520 4.856 14.153 1.00 93.69 85 LEU A C 1
ATOM 673 O O . LEU A 1 85 ? -7.575 5.482 14.057 1.00 93.69 85 LEU A O 1
ATOM 677 N N . LEU A 1 86 ? -6.317 3.676 13.575 1.00 94.38 86 LEU A N 1
ATOM 678 C CA . LEU A 1 86 ? -7.312 3.006 12.749 1.00 94.38 86 LEU A CA 1
ATOM 679 C C . LEU A 1 86 ? -8.072 1.966 13.550 1.00 94.38 86 LEU A C 1
ATOM 681 O O . LEU A 1 86 ? -7.482 1.072 14.155 1.00 94.38 86 LEU A O 1
ATOM 685 N N . LEU A 1 87 ? -9.388 2.071 13.485 1.00 94.56 87 LEU A N 1
ATOM 686 C CA . LEU A 1 87 ? -10.339 1.239 14.189 1.00 94.56 87 LEU A CA 1
ATOM 687 C C . LEU A 1 87 ? -11.379 0.696 13.201 1.00 94.56 87 LEU A C 1
ATOM 689 O O . LEU A 1 87 ? -11.630 1.272 12.136 1.00 94.56 87 LEU A O 1
ATOM 693 N N . THR A 1 88 ? -11.997 -0.427 13.545 1.00 93.56 88 THR A N 1
ATOM 694 C CA . THR A 1 88 ? -13.110 -0.997 12.780 1.00 93.56 88 THR A CA 1
ATOM 695 C C . THR A 1 88 ? -14.049 -1.794 13.685 1.00 93.56 88 THR A C 1
ATOM 697 O O . THR A 1 88 ? -13.658 -2.220 14.772 1.00 93.56 88 THR A O 1
ATOM 700 N N . SER A 1 89 ? -15.292 -2.000 13.249 1.00 91.00 89 SER A N 1
ATOM 701 C CA . SER A 1 89 ? -16.271 -2.824 13.971 1.00 91.00 89 SER A CA 1
ATOM 702 C C . SER A 1 89 ? -15.851 -4.300 13.991 1.00 91.00 89 SER A C 1
ATOM 704 O O . SER A 1 89 ? -15.253 -4.798 13.035 1.00 91.00 89 SER A O 1
ATOM 706 N N . LYS A 1 90 ? -16.219 -5.040 15.046 1.00 87.06 90 LYS A N 1
ATOM 707 C CA . LYS A 1 90 ? -15.976 -6.495 15.163 1.00 87.06 90 LYS A CA 1
ATOM 708 C C . LYS A 1 90 ? -16.566 -7.310 14.009 1.00 87.06 90 LYS A C 1
ATOM 710 O O . LYS A 1 90 ? -16.036 -8.362 13.665 1.00 87.06 90 LYS A O 1
ATOM 715 N N . LYS A 1 91 ? -17.654 -6.827 13.405 1.00 85.06 91 LYS A N 1
ATOM 716 C CA . LYS A 1 91 ? -18.325 -7.482 12.269 1.00 85.06 91 LYS A CA 1
ATOM 717 C C . LYS A 1 91 ? -17.728 -7.086 10.915 1.00 85.06 91 LYS A C 1
ATOM 719 O O . LYS A 1 91 ? -18.173 -7.565 9.876 1.00 85.06 91 LYS A O 1
ATOM 724 N N . SER A 1 92 ? -16.736 -6.199 10.911 1.00 84.88 92 SER A N 1
ATOM 725 C CA . SER A 1 92 ? -16.186 -5.634 9.688 1.00 84.88 92 SER A CA 1
ATOM 726 C C . SER A 1 92 ? -15.459 -6.685 8.844 1.00 84.88 92 SER A C 1
ATOM 728 O O . SER A 1 92 ? -14.633 -7.444 9.369 1.00 84.88 92 SER A O 1
ATOM 730 N N . PRO A 1 93 ? -15.650 -6.679 7.510 1.00 84.00 93 PRO A N 1
ATOM 731 C CA . PRO A 1 93 ? -14.886 -7.538 6.608 1.00 84.00 93 PRO A CA 1
ATOM 732 C C . PRO A 1 93 ? -13.379 -7.234 6.644 1.00 84.00 93 PRO A C 1
ATOM 734 O O . PRO A 1 93 ? -12.577 -8.077 6.248 1.00 84.00 93 PRO A O 1
ATOM 737 N N . LEU A 1 94 ? -12.975 -6.066 7.165 1.00 84.69 94 LEU A N 1
ATOM 738 C CA . LEU A 1 94 ? -11.569 -5.682 7.322 1.00 84.69 94 LEU A CA 1
ATOM 739 C C . LEU A 1 94 ? -10.805 -6.586 8.304 1.00 84.69 94 LEU A C 1
ATOM 741 O O . LEU A 1 94 ? -9.595 -6.749 8.160 1.00 84.69 94 LEU A O 1
ATOM 745 N N . LEU A 1 95 ? -11.494 -7.202 9.270 1.00 80.94 95 LEU A N 1
ATOM 746 C CA . LEU A 1 95 ? -10.891 -8.136 10.231 1.00 80.94 95 LEU A CA 1
ATOM 747 C C . LEU A 1 95 ? -10.716 -9.540 9.651 1.00 80.94 95 LEU A C 1
ATOM 749 O O . LEU A 1 95 ? -9.784 -10.260 10.007 1.00 80.94 95 LEU A O 1
ATOM 753 N N . ASN A 1 96 ? -11.585 -9.900 8.707 1.00 67.50 96 ASN A N 1
ATOM 754 C CA . ASN A 1 96 ? -11.589 -11.185 8.018 1.00 67.50 96 ASN A CA 1
ATOM 755 C C . ASN A 1 96 ? -10.723 -11.188 6.757 1.00 67.50 96 ASN A C 1
ATOM 757 O O . ASN A 1 96 ? -10.844 -12.090 5.931 1.00 67.50 96 ASN A O 1
ATOM 761 N N . ALA A 1 97 ? -9.755 -10.273 6.647 1.00 55.84 97 ALA A N 1
ATOM 762 C CA . ALA A 1 97 ? -8.677 -10.360 5.666 1.00 55.84 97 ALA A CA 1
ATOM 763 C C . ALA A 1 97 ? -7.710 -11.537 5.961 1.00 55.84 97 ALA A C 1
ATOM 765 O O . ALA A 1 97 ? -6.500 -11.452 5.742 1.00 55.84 97 ALA A O 1
ATOM 766 N N . LYS A 1 98 ? -8.224 -12.681 6.437 1.00 48.31 98 LYS A N 1
ATOM 767 C CA . LYS A 1 98 ? -7.576 -13.972 6.242 1.00 48.31 98 LYS A CA 1
ATOM 768 C C . LYS A 1 98 ? -7.482 -14.179 4.738 1.00 48.31 98 LYS A C 1
ATOM 770 O O . LYS A 1 98 ? -8.467 -14.492 4.087 1.00 48.31 98 LYS A O 1
ATOM 775 N N . LYS A 1 99 ? -6.266 -14.008 4.221 1.00 45.53 99 LYS A N 1
ATOM 776 C CA . LYS A 1 99 ? -5.788 -14.601 2.972 1.00 45.53 99 LYS A CA 1
ATOM 777 C C . LYS A 1 99 ? -6.836 -14.535 1.859 1.00 45.53 99 LYS A C 1
ATOM 779 O O . LYS A 1 99 ? -7.372 -15.557 1.446 1.00 45.53 99 LYS A O 1
ATOM 784 N N . GLY A 1 100 ? -7.003 -13.354 1.273 1.00 37.03 100 GLY A N 1
ATOM 785 C CA . GLY A 1 100 ? -7.227 -13.325 -0.164 1.00 37.03 100 GLY A CA 1
ATOM 786 C C . GLY A 1 100 ? -6.037 -14.022 -0.829 1.00 37.03 100 GLY A C 1
ATOM 787 O O . GLY A 1 100 ? -5.076 -13.367 -1.237 1.00 37.03 100 GLY A O 1
ATOM 788 N N . LYS A 1 101 ? -6.080 -15.359 -0.925 1.00 39.97 101 LYS A N 1
ATOM 789 C CA . LYS A 1 101 ? -5.658 -16.032 -2.146 1.00 39.97 101 LYS A CA 1
ATOM 790 C C . LYS A 1 101 ? -6.448 -15.304 -3.223 1.00 39.97 101 LYS A C 1
ATOM 792 O O . LYS A 1 101 ? -7.634 -15.536 -3.409 1.00 39.97 101 LYS A O 1
ATOM 797 N N . LYS A 1 102 ? -5.816 -14.306 -3.832 1.00 39.88 102 LYS A N 1
ATOM 798 C CA . LYS A 1 102 ? -6.230 -13.879 -5.150 1.00 39.88 102 LYS A CA 1
ATOM 799 C C . LYS A 1 102 ? -6.011 -15.112 -6.023 1.00 39.88 102 LYS A C 1
ATOM 801 O O . LYS A 1 102 ? -4.903 -15.308 -6.510 1.00 39.88 102 LYS A O 1
ATOM 806 N N . ASP A 1 103 ? -7.058 -15.907 -6.214 1.00 38.03 103 ASP A N 1
ATOM 807 C CA . ASP A 1 103 ? -7.248 -16.743 -7.407 1.00 38.03 103 ASP A CA 1
ATOM 808 C C . ASP A 1 103 ? -7.589 -15.837 -8.604 1.00 38.03 103 ASP A C 1
ATOM 810 O O . ASP A 1 103 ? -8.528 -16.030 -9.361 1.00 38.03 103 ASP A O 1
ATOM 814 N N . GLY A 1 104 ? -6.809 -14.773 -8.735 1.00 40.16 104 GLY A N 1
ATOM 815 C CA . GLY A 1 104 ? -6.776 -13.860 -9.850 1.00 40.16 104 GLY A CA 1
ATOM 816 C C . GLY A 1 104 ? -5.304 -13.577 -9.998 1.00 40.16 104 GLY A C 1
ATOM 817 O O . GLY A 1 104 ? -4.724 -12.957 -9.101 1.00 40.16 104 GLY A O 1
ATOM 818 N N . 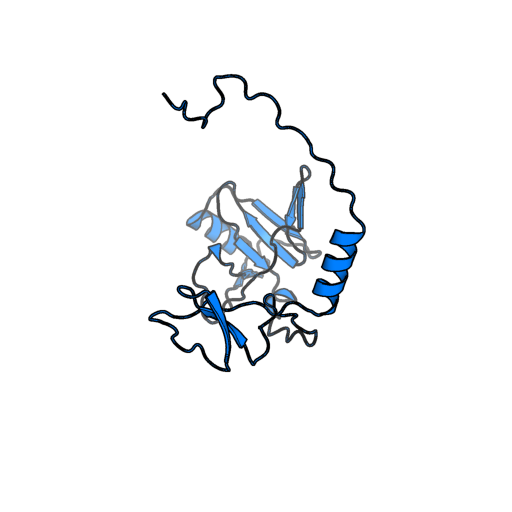GLN A 1 105 ? -4.716 -14.162 -11.043 1.00 41.75 105 GLN A N 1
ATOM 819 C CA . GLN A 1 105 ? -3.329 -14.013 -11.465 1.00 41.75 105 GLN A CA 1
ATOM 820 C C . GLN A 1 105 ? -2.731 -12.736 -10.874 1.00 41.75 105 GLN A C 1
ATOM 822 O O . GLN A 1 105 ? -3.036 -11.622 -11.296 1.00 41.75 105 GLN A O 1
ATOM 827 N N . LYS A 1 106 ? -1.901 -12.889 -9.836 1.00 39.00 106 LYS A N 1
ATOM 828 C CA . LYS A 1 106 ? -0.917 -11.858 -9.554 1.00 39.00 106 LYS A CA 1
ATOM 829 C C . LYS A 1 106 ? -0.042 -11.851 -10.798 1.00 39.00 106 LYS A C 1
ATOM 831 O O . LYS A 1 106 ? 0.877 -12.661 -10.886 1.00 39.00 106 LYS A O 1
ATOM 836 N N . GLU A 1 107 ? -0.331 -10.973 -11.753 1.00 48.53 107 GLU A N 1
ATOM 837 C CA . GLU A 1 107 ? 0.743 -10.415 -12.557 1.00 48.53 107 GLU A CA 1
ATOM 838 C C . GLU A 1 107 ? 1.735 -9.883 -11.532 1.00 48.53 107 GLU A C 1
ATOM 840 O O . GLU A 1 107 ? 1.474 -8.925 -10.796 1.00 48.53 107 GLU A O 1
ATOM 845 N N . ALA A 1 108 ? 2.803 -10.652 -11.339 1.00 47.28 108 ALA A N 1
ATOM 846 C CA . ALA A 1 108 ? 3.883 -10.259 -10.476 1.00 47.28 108 ALA A CA 1
ATOM 847 C C . ALA A 1 108 ? 4.305 -8.861 -10.940 1.00 47.28 108 ALA A C 1
ATOM 849 O O . ALA A 1 108 ? 4.546 -8.644 -12.126 1.00 47.28 108 ALA A O 1
ATOM 850 N N . ALA A 1 109 ? 4.366 -7.911 -10.004 1.00 52.38 109 ALA A N 1
ATOM 851 C CA . ALA A 1 109 ? 4.797 -6.540 -10.280 1.00 52.38 109 ALA A CA 1
ATOM 852 C C . ALA A 1 109 ? 6.190 -6.487 -10.945 1.00 52.38 109 ALA A C 1
ATOM 854 O O . ALA A 1 109 ? 6.572 -5.473 -11.519 1.00 52.38 109 ALA A O 1
ATOM 855 N N . SER A 1 110 ? 6.931 -7.596 -10.908 1.00 51.97 110 SER A N 1
ATOM 856 C CA . SER A 1 110 ? 8.038 -7.895 -11.799 1.00 51.97 110 SER A CA 1
ATOM 857 C C . SER A 1 110 ? 7.672 -9.070 -12.709 1.00 51.97 110 SER A C 1
ATOM 859 O O . SER A 1 110 ? 7.436 -10.187 -12.245 1.00 51.97 110 SER A O 1
ATOM 861 N N . ARG A 1 111 ? 7.682 -8.852 -14.030 1.00 58.94 111 ARG A N 1
ATOM 862 C CA . ARG A 1 111 ? 7.788 -9.961 -14.986 1.00 58.94 111 ARG A CA 1
ATOM 863 C C . ARG A 1 111 ? 9.109 -10.665 -14.688 1.00 58.94 111 ARG A C 1
ATOM 865 O O . ARG A 1 111 ? 10.177 -10.134 -14.988 1.00 58.94 111 ARG A O 1
ATOM 872 N N . LEU A 1 112 ? 9.047 -11.808 -14.010 1.00 62.94 112 LEU A N 1
ATOM 873 C CA . LEU A 1 112 ? 10.227 -12.628 -13.774 1.00 62.94 112 LEU A CA 1
ATOM 874 C C . LEU A 1 112 ? 10.768 -13.038 -15.142 1.00 62.94 112 LEU A C 1
ATOM 876 O O . LEU A 1 112 ? 10.026 -13.573 -15.964 1.00 62.94 112 LEU A O 1
ATOM 880 N N . LEU A 1 113 ? 12.045 -12.753 -15.395 1.00 70.12 113 LEU A N 1
ATOM 881 C CA . LEU A 1 113 ? 12.686 -13.170 -16.636 1.00 70.12 113 LEU A CA 1
ATOM 882 C C . LEU A 1 113 ? 12.609 -14.699 -16.740 1.00 70.12 113 LEU A C 1
ATOM 884 O O . LEU A 1 113 ? 12.870 -15.414 -15.767 1.00 70.12 113 LEU A O 1
ATOM 888 N N . SER A 1 114 ? 12.211 -15.200 -17.906 1.00 76.12 114 SER A N 1
ATOM 889 C CA . SER A 1 114 ? 12.201 -16.631 -18.192 1.00 76.12 114 SER A CA 1
ATOM 890 C C . SER A 1 114 ? 13.632 -17.127 -18.373 1.00 76.12 114 SER A C 1
ATOM 892 O O . SER A 1 114 ? 14.474 -16.422 -18.922 1.00 76.12 114 SER A O 1
ATOM 894 N N . LYS A 1 115 ? 13.909 -18.345 -17.903 1.00 80.12 115 LYS A N 1
ATOM 895 C CA . LYS A 1 115 ? 15.167 -19.036 -18.202 1.00 80.12 115 LYS A CA 1
ATOM 896 C C . LYS A 1 115 ? 15.111 -19.612 -19.630 1.00 80.12 115 LYS A C 1
ATOM 898 O O . LYS A 1 115 ? 14.024 -20.034 -20.023 1.00 80.12 115 LYS A O 1
ATOM 903 N N . PRO A 1 116 ? 16.237 -19.710 -20.358 1.00 83.31 116 PRO A N 1
ATOM 904 C CA . PRO A 1 116 ? 17.577 -19.258 -19.975 1.00 83.31 116 PRO A CA 1
ATOM 905 C C . PRO A 1 116 ? 17.681 -17.726 -19.920 1.00 83.31 116 PRO A C 1
ATOM 907 O O . PRO A 1 116 ? 16.998 -17.016 -20.649 1.00 83.31 116 PRO A O 1
ATOM 910 N N . TYR A 1 117 ? 18.507 -17.211 -19.006 1.00 86.38 117 TYR A N 1
ATOM 911 C CA . TYR A 1 117 ? 18.703 -15.769 -18.869 1.00 86.38 117 TYR A CA 1
ATOM 912 C C . TYR A 1 117 ? 19.737 -15.288 -19.880 1.00 86.38 117 TYR A C 1
ATOM 914 O O . TYR A 1 117 ? 20.787 -15.917 -20.029 1.00 86.38 117 TYR A O 1
ATOM 922 N N . LEU A 1 118 ? 19.466 -14.144 -20.504 1.00 89.31 118 LEU A N 1
ATOM 923 C CA . LEU A 1 118 ? 20.416 -13.457 -21.366 1.00 89.31 118 LEU A CA 1
ATOM 924 C C . LEU A 1 118 ? 21.333 -12.562 -20.521 1.00 89.31 118 LEU A C 1
ATOM 926 O O . LEU A 1 118 ? 20.872 -11.831 -19.639 1.00 89.31 118 LEU A O 1
ATOM 930 N N . TRP A 1 119 ? 22.632 -12.612 -20.789 1.00 90.44 119 TRP A N 1
ATOM 931 C CA . TRP A 1 119 ? 23.665 -11.877 -20.063 1.00 90.44 119 TRP A CA 1
ATOM 932 C C . TRP A 1 119 ? 24.545 -11.090 -21.025 1.00 90.44 119 TRP A C 1
ATOM 934 O O . TRP A 1 119 ? 24.705 -11.472 -22.180 1.00 90.44 119 TRP A O 1
ATOM 944 N N . ARG A 1 120 ? 25.155 -10.013 -20.526 1.00 91.56 120 ARG A N 1
ATOM 945 C CA . ARG A 1 120 ? 26.188 -9.247 -21.230 1.00 91.56 120 ARG A CA 1
ATOM 946 C C . ARG A 1 120 ? 27.401 -9.048 -20.333 1.00 91.56 120 ARG A C 1
ATOM 948 O O . ARG A 1 120 ? 27.259 -8.544 -19.211 1.00 91.56 120 ARG A O 1
ATOM 955 N N . CYS A 1 121 ? 28.588 -9.413 -20.808 1.00 91.50 121 CYS A N 1
ATOM 956 C CA . CYS A 1 121 ? 29.826 -9.107 -20.102 1.00 91.50 121 CYS A CA 1
ATOM 957 C C . CYS A 1 121 ? 30.007 -7.588 -19.983 1.00 91.50 121 CYS A C 1
ATOM 959 O O . CYS A 1 121 ? 29.739 -6.840 -20.922 1.00 91.50 121 CYS A O 1
ATOM 961 N N . ARG A 1 122 ? 30.460 -7.127 -18.815 1.00 89.56 122 ARG A N 1
ATOM 962 C CA . ARG A 1 122 ? 30.715 -5.703 -18.568 1.00 89.56 122 ARG A CA 1
ATOM 963 C C . ARG A 1 122 ? 31.995 -5.200 -19.228 1.00 89.56 122 ARG A C 1
ATOM 965 O O . ARG A 1 122 ? 32.062 -4.016 -19.524 1.00 89.56 122 ARG A O 1
ATOM 972 N N . ASP A 1 123 ? 32.966 -6.084 -19.433 1.00 91.88 123 ASP A N 1
ATOM 973 C CA . ASP A 1 123 ? 34.301 -5.702 -19.885 1.00 91.88 123 ASP A CA 1
ATOM 974 C C . ASP A 1 123 ? 34.415 -5.822 -21.414 1.00 91.88 123 ASP A C 1
ATOM 976 O O . ASP A 1 123 ? 34.699 -4.835 -22.082 1.00 91.88 123 ASP A O 1
ATOM 980 N N . CYS A 1 124 ? 34.109 -6.990 -21.994 1.00 92.31 124 CYS A N 1
ATOM 981 C CA . CYS A 1 124 ? 34.181 -7.192 -23.451 1.00 92.31 124 CYS A CA 1
ATOM 982 C C . CYS A 1 124 ? 32.852 -6.967 -24.194 1.00 92.31 124 CYS A C 1
ATOM 984 O O . CYS A 1 124 ? 32.820 -6.961 -25.419 1.00 92.31 124 CYS A O 1
ATOM 986 N N . GLY A 1 125 ? 31.732 -6.817 -23.479 1.00 88.50 125 GLY A N 1
ATOM 987 C CA . GLY A 1 125 ? 30.418 -6.612 -24.095 1.00 88.50 125 GLY A CA 1
ATOM 988 C C . GLY A 1 125 ? 29.775 -7.849 -24.734 1.00 88.50 125 GLY A C 1
ATOM 989 O O . GLY A 1 125 ? 28.648 -7.725 -25.214 1.00 88.50 125 GLY A O 1
ATOM 990 N N . GLU A 1 126 ? 30.433 -9.011 -24.709 1.00 92.06 126 GLU A N 1
ATOM 991 C CA . GLU A 1 126 ? 29.923 -10.273 -25.258 1.00 92.06 126 GLU A CA 1
ATOM 992 C C . GLU A 1 126 ? 28.601 -10.692 -24.600 1.00 92.06 126 GLU A C 1
ATOM 994 O O . GLU A 1 126 ? 28.433 -10.570 -23.379 1.00 92.06 126 GLU A O 1
ATOM 999 N N . GLN A 1 127 ? 27.655 -11.165 -25.416 1.00 91.38 127 GLN A N 1
ATOM 1000 C CA . GLN A 1 127 ? 26.335 -11.607 -24.972 1.00 91.38 127 GLN A CA 1
ATOM 1001 C C . GLN A 1 127 ? 26.232 -13.129 -25.001 1.00 91.38 127 GLN A C 1
ATOM 1003 O O . GLN A 1 127 ? 26.658 -13.761 -25.961 1.00 91.38 127 GLN A O 1
ATOM 1008 N N . PHE A 1 128 ? 25.644 -13.714 -23.959 1.00 89.19 128 PHE A N 1
ATOM 1009 C CA . PHE A 1 128 ? 25.496 -15.165 -23.845 1.00 89.19 128 PHE A CA 1
ATOM 1010 C C . PHE A 1 128 ? 24.298 -15.560 -22.979 1.00 89.19 128 PHE A C 1
ATOM 1012 O O . PHE A 1 128 ? 23.828 -14.794 -22.135 1.00 89.19 128 PHE A O 1
ATOM 1019 N N . GLU A 1 129 ? 23.829 -16.794 -23.152 1.00 90.56 129 GLU A N 1
ATOM 1020 C CA . GLU A 1 129 ? 22.701 -17.352 -22.408 1.00 90.56 129 GLU A CA 1
ATOM 1021 C C . GLU A 1 129 ? 23.164 -18.322 -21.319 1.00 90.56 129 GLU A C 1
ATOM 1023 O O . GLU A 1 129 ? 24.059 -19.147 -21.519 1.00 90.56 129 GLU A O 1
ATOM 1028 N N . SER A 1 130 ? 22.559 -18.245 -20.131 1.00 87.81 130 SER A N 1
ATOM 1029 C CA . SER A 1 130 ? 22.826 -19.234 -19.083 1.00 87.81 130 SER A CA 1
ATOM 1030 C C . SER A 1 130 ? 21.721 -19.334 -18.028 1.00 87.81 130 SER A C 1
ATOM 1032 O O . SER A 1 130 ? 20.995 -18.382 -17.740 1.00 87.81 130 SER A O 1
ATOM 1034 N N . MET A 1 131 ? 21.615 -20.510 -17.397 1.00 87.81 131 MET A N 1
ATOM 1035 C CA . MET A 1 131 ? 20.640 -20.790 -16.328 1.00 87.81 131 MET A CA 1
ATOM 1036 C C . MET A 1 131 ? 20.998 -20.141 -14.980 1.00 87.81 131 MET A C 1
ATOM 1038 O O . MET A 1 131 ? 20.144 -20.052 -14.093 1.00 87.81 131 MET A O 1
ATOM 1042 N N . LYS A 1 132 ? 22.264 -19.745 -14.805 1.00 84.50 132 LYS A N 1
ATOM 1043 C CA . LYS A 1 132 ? 22.843 -19.163 -13.586 1.00 84.50 132 LYS A CA 1
ATOM 1044 C C . LYS A 1 132 ? 23.918 -18.151 -13.988 1.00 84.50 132 LYS A C 1
ATOM 1046 O O . LYS A 1 132 ? 24.624 -18.434 -14.950 1.00 84.50 132 LYS A O 1
ATOM 1051 N N . PRO A 1 133 ? 24.100 -17.045 -13.248 1.00 79.81 133 PRO A N 1
ATOM 1052 C CA . PRO A 1 133 ? 25.138 -16.064 -13.554 1.00 79.81 133 PRO A CA 1
ATOM 1053 C C . PRO A 1 133 ? 26.519 -16.734 -13.562 1.00 79.81 133 PRO A C 1
ATOM 1055 O O . PRO A 1 133 ? 26.960 -17.273 -12.546 1.00 79.81 133 PRO A O 1
ATOM 1058 N N . LYS A 1 134 ? 27.190 -16.714 -14.716 1.00 83.50 134 LYS A N 1
ATOM 1059 C CA . LYS A 1 134 ? 28.575 -17.172 -14.877 1.00 83.50 134 LYS A CA 1
ATOM 1060 C C . LYS A 1 134 ? 29.492 -15.961 -14.933 1.00 83.50 134 LYS A C 1
ATOM 1062 O O . LYS A 1 134 ? 29.180 -15.007 -15.634 1.00 83.50 134 LYS A O 1
ATOM 1067 N N . ILE A 1 135 ? 30.604 -15.996 -14.204 1.00 87.56 135 ILE A N 1
ATOM 1068 C CA . ILE A 1 135 ? 31.626 -14.944 -14.274 1.00 87.56 135 ILE A CA 1
ATOM 1069 C C . ILE A 1 135 ? 32.215 -14.934 -15.689 1.00 87.56 135 ILE A C 1
ATOM 1071 O O . ILE A 1 135 ? 32.514 -15.995 -16.234 1.00 87.56 135 ILE A O 1
ATOM 1075 N N . HIS A 1 136 ? 32.364 -13.742 -16.266 1.00 88.06 136 HIS A N 1
ATOM 1076 C CA . HIS A 1 136 ? 32.951 -13.538 -17.590 1.00 88.06 136 HIS A CA 1
ATOM 1077 C C . HIS A 1 136 ? 34.023 -12.448 -17.530 1.00 88.06 136 HIS A C 1
ATOM 1079 O O . HIS A 1 136 ? 33.819 -11.438 -16.852 1.00 88.06 136 HIS A O 1
ATOM 1085 N N . CYS A 1 137 ? 35.137 -12.641 -18.243 1.00 88.31 137 CYS A N 1
ATOM 1086 C CA . CYS A 1 137 ? 36.383 -11.861 -18.153 1.00 88.31 137 CYS A CA 1
ATOM 1087 C C . CYS A 1 137 ? 36.990 -11.857 -16.741 1.00 88.31 137 CYS A C 1
ATOM 1089 O O . CYS A 1 137 ? 38.014 -12.486 -16.523 1.00 88.31 137 CYS A O 1
ATOM 1091 N N . THR A 1 138 ? 36.350 -11.206 -15.774 1.00 89.81 138 THR A N 1
ATOM 1092 C CA . THR A 1 138 ? 36.691 -11.254 -14.335 1.00 89.81 138 THR A CA 1
ATOM 1093 C C . THR A 1 138 ? 35.502 -10.917 -13.427 1.00 89.81 138 THR A C 1
ATOM 1095 O O . THR A 1 138 ? 35.583 -11.052 -12.206 1.00 89.81 138 THR A O 1
ATOM 1098 N N . ARG A 1 139 ? 34.377 -10.464 -13.996 1.00 86.94 139 ARG A N 1
ATOM 1099 C CA . ARG A 1 139 ? 33.255 -9.869 -13.262 1.00 86.94 139 ARG A CA 1
ATOM 1100 C C . ARG A 1 139 ? 31.961 -10.624 -13.512 1.00 86.94 139 ARG A C 1
ATOM 1102 O O . ARG A 1 139 ? 31.800 -11.352 -14.492 1.00 86.94 139 ARG A O 1
ATOM 1109 N N . GLN A 1 140 ? 31.002 -10.419 -12.614 1.00 88.56 140 GLN A N 1
ATOM 1110 C CA . GLN A 1 140 ? 29.644 -10.883 -12.858 1.00 88.56 140 GLN A CA 1
ATOM 1111 C C . GLN A 1 140 ? 29.030 -10.091 -14.026 1.00 88.56 140 GLN A C 1
ATOM 1113 O O . GLN A 1 140 ? 29.061 -8.852 -14.020 1.00 88.56 140 GLN A O 1
ATOM 1118 N N . PRO A 1 141 ? 28.484 -10.781 -15.038 1.00 89.19 141 PRO A N 1
ATOM 1119 C CA . PRO A 1 141 ? 27.868 -10.148 -16.191 1.00 89.19 141 PRO A CA 1
ATOM 1120 C C . PRO A 1 141 ? 26.554 -9.464 -15.791 1.00 89.19 141 PRO A C 1
ATOM 1122 O O . PRO A 1 141 ? 25.936 -9.778 -14.771 1.00 89.19 141 PRO A O 1
ATOM 1125 N N . ARG A 1 142 ? 26.102 -8.513 -16.608 1.00 88.69 142 ARG A N 1
ATOM 1126 C CA . ARG A 1 142 ? 24.818 -7.830 -16.417 1.00 88.69 142 ARG A CA 1
ATOM 1127 C C . ARG A 1 142 ? 23.690 -8.680 -17.000 1.00 88.69 142 ARG A C 1
ATOM 1129 O O . ARG A 1 142 ? 23.795 -9.113 -18.144 1.00 88.69 142 ARG A O 1
ATOM 1136 N N . GLN A 1 143 ? 22.611 -8.878 -16.243 1.00 87.50 143 GLN A N 1
ATOM 1137 C CA . GLN A 1 143 ? 21.403 -9.521 -16.763 1.00 87.50 143 GLN A CA 1
ATOM 1138 C C . GLN A 1 143 ? 20.722 -8.602 -17.775 1.00 87.50 143 GLN A C 1
ATOM 1140 O O . GLN A 1 143 ? 20.491 -7.423 -17.486 1.00 87.50 143 GLN A O 1
ATOM 1145 N N . LEU A 1 144 ? 20.401 -9.143 -18.944 1.00 85.19 144 LEU A N 1
ATOM 1146 C CA . LEU A 1 144 ? 19.590 -8.479 -19.950 1.00 85.19 144 LEU A CA 1
ATOM 1147 C C . LEU A 1 144 ? 18.132 -8.924 -19.813 1.00 85.19 144 LEU A C 1
ATOM 1149 O O . LE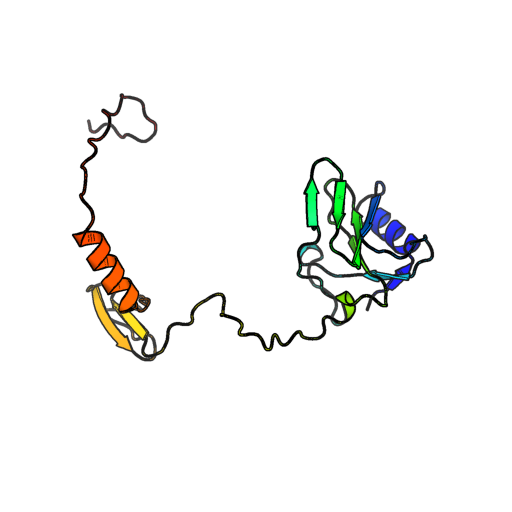U A 1 144 ? 17.837 -10.072 -19.477 1.00 85.19 144 LEU A O 1
ATOM 1153 N N . ALA A 1 145 ? 17.216 -7.994 -20.073 1.00 80.38 145 ALA A N 1
ATOM 1154 C CA . ALA A 1 145 ? 15.815 -8.334 -20.253 1.00 80.38 145 ALA A CA 1
ATOM 1155 C C . ALA A 1 145 ? 15.612 -8.869 -21.674 1.00 80.38 145 ALA A C 1
ATOM 1157 O O . ALA A 1 145 ? 16.177 -8.326 -22.623 1.00 80.38 145 ALA A O 1
ATOM 1158 N N . GLY A 1 146 ? 14.802 -9.917 -21.821 1.00 69.56 146 GLY A N 1
ATOM 1159 C CA . GLY A 1 146 ? 14.390 -10.377 -23.142 1.00 69.56 146 GLY A CA 1
ATOM 1160 C C . GLY A 1 146 ? 13.561 -9.294 -23.829 1.00 69.56 146 GLY A C 1
ATOM 1161 O O . GLY A 1 146 ? 12.588 -8.805 -23.252 1.00 69.56 146 GLY A O 1
ATOM 1162 N N . VAL A 1 147 ? 13.941 -8.918 -25.047 1.00 71.94 147 VAL A N 1
ATOM 1163 C CA . VAL A 1 147 ? 13.117 -8.055 -25.899 1.00 71.94 147 VAL A CA 1
ATOM 1164 C C . VAL A 1 147 ? 12.152 -8.962 -26.653 1.00 71.94 147 VAL A C 1
ATOM 1166 O O . VAL A 1 147 ? 12.570 -9.939 -27.273 1.00 71.94 147 VAL A O 1
ATOM 1169 N N . SER A 1 148 ? 10.850 -8.698 -26.550 1.00 76.19 148 SER A N 1
ATOM 1170 C CA . SER A 1 148 ? 9.867 -9.513 -27.266 1.00 76.19 148 SER A CA 1
ATOM 1171 C C . SER A 1 148 ? 9.960 -9.246 -28.769 1.00 76.19 148 SER A C 1
ATOM 1173 O O . SER A 1 148 ? 10.190 -8.103 -29.164 1.00 76.19 148 SER A O 1
ATOM 1175 N N . LYS A 1 149 ? 9.734 -10.271 -29.605 1.00 79.19 149 LYS A N 1
ATOM 1176 C CA . LYS A 1 149 ? 9.706 -10.110 -31.071 1.00 79.19 149 LYS A CA 1
ATOM 1177 C C . LYS A 1 149 ? 8.746 -9.000 -31.497 1.00 79.19 149 LYS A C 1
ATOM 1179 O O . LYS A 1 149 ? 9.126 -8.147 -32.281 1.00 79.19 149 LYS A O 1
ATOM 1184 N N . VAL A 1 150 ? 7.573 -8.947 -30.866 1.00 84.06 150 VAL A N 1
ATOM 1185 C CA . VAL A 1 150 ? 6.549 -7.921 -31.102 1.00 84.06 150 VAL A CA 1
ATOM 1186 C C . VAL A 1 150 ? 7.076 -6.515 -30.809 1.00 84.06 150 VAL A C 1
ATOM 1188 O O . VAL A 1 150 ? 6.840 -5.592 -31.577 1.00 84.06 150 VAL A O 1
ATOM 1191 N N . THR A 1 151 ? 7.807 -6.332 -29.705 1.00 82.50 151 THR A N 1
ATOM 1192 C CA . THR A 1 151 ? 8.386 -5.024 -29.355 1.00 82.50 151 THR A CA 1
ATOM 1193 C C . THR A 1 151 ? 9.499 -4.633 -30.321 1.00 82.50 151 THR A C 1
ATOM 1195 O O . THR A 1 151 ? 9.593 -3.467 -30.689 1.00 82.50 151 THR A O 1
ATOM 1198 N N . THR A 1 152 ? 10.324 -5.596 -30.737 1.00 84.12 152 THR A N 1
ATOM 1199 C CA . THR A 1 152 ? 11.378 -5.379 -31.733 1.00 84.12 152 THR A CA 1
ATOM 1200 C C . THR A 1 152 ? 10.788 -4.979 -33.082 1.00 84.12 152 THR A C 1
ATOM 1202 O O . THR A 1 152 ? 11.222 -3.991 -33.663 1.00 84.12 152 THR A O 1
ATOM 1205 N N . GLU A 1 153 ? 9.782 -5.711 -33.559 1.00 88.88 153 GLU A N 1
ATOM 1206 C CA . GLU A 1 153 ? 9.065 -5.412 -34.802 1.00 88.88 153 GLU A CA 1
ATOM 1207 C C . GLU A 1 153 ? 8.427 -4.027 -34.736 1.00 88.88 153 GLU A C 1
ATOM 1209 O O . GLU A 1 153 ? 8.705 -3.198 -35.594 1.00 88.88 153 GLU A O 1
ATOM 1214 N N . TRP A 1 154 ? 7.677 -3.733 -33.669 1.00 92.12 154 TRP A N 1
ATOM 1215 C CA . TRP A 1 154 ? 7.072 -2.417 -33.468 1.00 92.12 154 TRP A CA 1
ATOM 1216 C C . TRP A 1 154 ? 8.105 -1.285 -33.483 1.00 92.12 154 TRP A C 1
ATOM 1218 O O . TRP A 1 154 ? 7.886 -0.271 -34.139 1.00 92.12 154 TRP A O 1
ATOM 1228 N N . PHE A 1 155 ? 9.228 -1.445 -32.777 1.00 88.31 155 PHE A N 1
ATOM 1229 C CA . PHE A 1 155 ? 10.257 -0.407 -32.707 1.00 88.31 155 PHE A CA 1
ATOM 1230 C C . PHE A 1 155 ? 10.929 -0.186 -34.064 1.00 88.31 155 PHE A C 1
ATOM 1232 O O . PHE A 1 155 ? 11.163 0.954 -34.452 1.00 88.31 155 PHE A O 1
ATOM 1239 N N . ASN A 1 156 ? 11.193 -1.262 -34.807 1.00 90.06 156 ASN A N 1
ATOM 1240 C CA . ASN A 1 156 ? 11.746 -1.162 -36.154 1.00 90.06 156 ASN A CA 1
ATOM 1241 C C . ASN A 1 156 ? 10.762 -0.482 -37.114 1.00 90.06 156 ASN A C 1
ATOM 1243 O O . ASN A 1 156 ? 11.172 0.387 -37.876 1.00 90.06 156 ASN A O 1
ATOM 1247 N N . THR A 1 157 ? 9.471 -0.822 -37.046 1.00 92.25 157 THR A N 1
ATOM 1248 C CA . THR A 1 157 ? 8.425 -0.131 -37.811 1.00 92.25 157 THR A CA 1
ATOM 1249 C C . THR A 1 157 ? 8.375 1.351 -37.447 1.00 92.25 157 THR A C 1
ATOM 1251 O O . THR A 1 157 ? 8.446 2.195 -38.328 1.00 92.25 157 THR A O 1
ATOM 1254 N N . PHE A 1 158 ? 8.370 1.681 -36.152 1.00 91.19 158 PHE A N 1
ATOM 1255 C CA . PHE A 1 158 ? 8.406 3.065 -35.678 1.00 91.19 158 PHE A CA 1
ATOM 1256 C C . PHE A 1 158 ? 9.609 3.847 -36.224 1.00 91.19 158 PHE A C 1
ATOM 1258 O O . PHE A 1 158 ? 9.446 4.982 -36.659 1.00 91.19 158 PHE A O 1
ATOM 1265 N N . LEU A 1 159 ? 10.808 3.255 -36.215 1.00 89.69 159 LEU A N 1
ATOM 1266 C CA . LEU A 1 159 ? 12.008 3.908 -36.743 1.00 89.69 159 LEU A CA 1
ATOM 1267 C C . LEU A 1 159 ? 11.941 4.151 -38.254 1.00 89.69 159 LEU A C 1
ATOM 1269 O O . LEU A 1 159 ? 12.484 5.153 -38.713 1.00 89.69 159 LEU A O 1
ATOM 1273 N N . ASN A 1 160 ? 11.308 3.248 -39.003 1.00 89.69 160 ASN A N 1
ATOM 1274 C CA . ASN A 1 160 ? 11.147 3.382 -40.450 1.00 89.69 160 ASN A CA 1
ATOM 1275 C C . ASN A 1 160 ? 10.065 4.404 -40.821 1.00 89.69 160 ASN A C 1
ATOM 1277 O O . ASN A 1 160 ? 10.199 5.088 -41.831 1.00 89.69 160 ASN A O 1
ATOM 1281 N N . ASP A 1 161 ? 9.014 4.507 -40.007 1.00 90.50 161 ASP A N 1
ATOM 1282 C CA . ASP A 1 161 ? 7.850 5.349 -40.294 1.00 90.50 161 ASP A CA 1
ATOM 1283 C C . ASP A 1 161 ? 8.022 6.797 -39.813 1.00 90.50 161 ASP A C 1
ATOM 1285 O O . ASP A 1 161 ? 7.262 7.679 -40.219 1.00 90.50 161 ASP A O 1
ATOM 1289 N N . ILE A 1 162 ? 8.984 7.067 -38.924 1.00 89.75 162 ILE A N 1
ATOM 1290 C CA . ILE A 1 162 ? 9.159 8.400 -38.348 1.00 89.75 162 ILE A CA 1
ATOM 1291 C C . ILE A 1 162 ? 10.128 9.261 -39.165 1.00 89.75 162 ILE A C 1
ATOM 1293 O O . ILE A 1 162 ? 11.294 8.925 -39.373 1.00 89.75 162 ILE A O 1
ATOM 1297 N N . GLU A 1 163 ? 9.662 10.440 -39.570 1.00 86.44 163 GLU A N 1
ATOM 1298 C CA . GLU A 1 163 ? 10.532 11.479 -40.110 1.00 86.44 163 GLU A CA 1
ATOM 1299 C C . GLU A 1 163 ? 11.199 12.249 -38.968 1.00 86.44 163 GLU A C 1
ATOM 1301 O O . GLU A 1 163 ? 10.564 12.975 -38.196 1.00 86.44 163 GLU A O 1
ATOM 1306 N N . TRP A 1 164 ? 12.516 12.102 -38.859 1.00 84.25 164 TRP A N 1
ATOM 1307 C CA . TRP A 1 164 ? 13.302 12.835 -37.879 1.00 84.25 164 TRP A CA 1
ATOM 1308 C C . TRP A 1 164 ? 13.495 14.277 -38.330 1.00 84.25 164 TRP A C 1
ATOM 1310 O O . TRP A 1 164 ? 14.219 14.559 -39.285 1.00 84.25 164 TRP A O 1
ATOM 1320 N N . LYS A 1 165 ? 12.902 15.216 -37.594 1.00 85.12 165 LYS A N 1
ATOM 1321 C CA . LYS A 1 165 ? 13.210 16.635 -37.756 1.00 85.12 165 LYS A CA 1
ATOM 1322 C C . LYS A 1 165 ? 14.306 17.036 -36.781 1.00 85.12 165 LYS A C 1
ATOM 1324 O O . LYS A 1 165 ? 14.103 17.030 -35.569 1.00 85.12 165 LYS A O 1
ATOM 1329 N N . TYR A 1 166 ? 15.453 17.438 -37.319 1.00 83.56 166 TYR A N 1
ATOM 1330 C CA . TYR A 1 166 ? 16.482 18.090 -36.523 1.00 83.56 166 TYR A CA 1
ATOM 1331 C C . TYR A 1 166 ? 15.955 19.435 -36.012 1.00 83.56 166 TYR A C 1
ATOM 1333 O O . TYR A 1 166 ? 15.557 20.300 -36.797 1.00 83.56 166 TYR A O 1
ATOM 1341 N N . ILE A 1 167 ? 15.939 19.600 -34.691 1.00 81.44 167 ILE A N 1
ATOM 1342 C CA . ILE A 1 167 ? 15.659 20.879 -34.046 1.00 81.44 167 ILE A CA 1
ATOM 1343 C C . ILE A 1 167 ? 17.016 21.446 -33.633 1.00 81.44 167 ILE A C 1
ATOM 1345 O O . ILE A 1 167 ? 17.654 20.866 -32.752 1.00 81.44 167 ILE A O 1
ATOM 1349 N N . PRO A 1 168 ? 17.488 22.536 -34.263 1.00 81.50 168 PRO A N 1
ATOM 1350 C CA . PRO A 1 168 ? 18.741 23.150 -33.862 1.00 81.50 168 PRO A CA 1
ATOM 1351 C C . PRO A 1 168 ? 18.647 23.600 -32.406 1.00 81.50 168 PRO A C 1
ATOM 1353 O O . PRO A 1 168 ? 17.615 24.107 -31.962 1.00 81.50 168 PRO A O 1
ATOM 1356 N N . HIS A 1 169 ? 19.738 23.415 -31.666 1.00 75.50 169 HIS A N 1
ATOM 1357 C CA . HIS A 1 169 ? 19.844 23.944 -30.315 1.00 75.50 169 HIS A CA 1
ATOM 1358 C C . HIS A 1 169 ? 19.615 25.458 -30.339 1.00 75.50 169 HIS A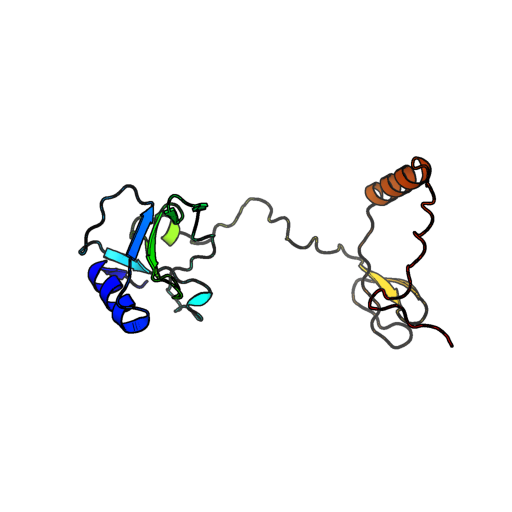 C 1
ATOM 1360 O O . HIS A 1 169 ? 20.135 26.163 -31.207 1.00 75.50 169 HIS A O 1
ATOM 1366 N N . HIS A 1 170 ? 18.838 25.966 -29.381 1.00 73.62 170 HIS A N 1
ATOM 1367 C CA . HIS A 1 170 ? 18.777 27.403 -29.163 1.00 73.62 170 HIS A CA 1
ATOM 1368 C C . HIS A 1 170 ? 20.175 27.907 -28.779 1.00 73.62 170 HIS A C 1
ATOM 1370 O O . HIS A 1 170 ? 20.870 27.219 -28.025 1.00 73.62 170 HIS A O 1
ATOM 1376 N N . PRO A 1 171 ? 20.604 29.078 -29.288 1.00 71.69 171 PRO A N 1
ATOM 1377 C CA . PRO A 1 171 ? 21.869 29.667 -28.884 1.00 71.69 171 PRO A CA 1
ATOM 1378 C C . PRO A 1 171 ? 21.862 29.828 -27.364 1.00 71.69 171 PRO A C 1
ATOM 1380 O O . PRO A 1 171 ? 20.975 30.468 -26.799 1.00 71.69 171 PRO A O 1
ATOM 1383 N N . ILE A 1 172 ? 22.829 29.193 -26.707 1.00 66.06 172 ILE A N 1
ATOM 1384 C CA . ILE A 1 172 ? 23.004 29.285 -25.262 1.00 66.06 172 ILE A CA 1
ATOM 1385 C C . ILE A 1 172 ? 23.409 30.732 -24.968 1.00 66.06 172 ILE A C 1
ATOM 1387 O O . ILE A 1 172 ? 24.500 31.168 -25.335 1.00 66.06 172 ILE A O 1
ATOM 1391 N N . SER A 1 173 ? 22.521 31.505 -24.343 1.00 63.78 173 SER A N 1
ATOM 1392 C CA . SER A 1 173 ? 22.882 32.820 -23.818 1.00 63.78 173 SER A CA 1
ATOM 1393 C C . SER A 1 173 ? 23.872 32.618 -22.672 1.00 63.78 173 SER A C 1
ATOM 1395 O O . SER A 1 173 ? 23.571 31.864 -21.742 1.00 63.78 173 SER A O 1
ATOM 1397 N N . LYS A 1 174 ? 25.034 33.281 -22.727 1.00 62.19 174 LYS A N 1
ATOM 1398 C CA . LYS A 1 174 ? 26.019 33.275 -21.635 1.00 62.19 174 LYS A CA 1
ATOM 1399 C C . LYS A 1 174 ? 25.322 33.511 -20.286 1.00 62.19 174 LYS A C 1
ATOM 1401 O O . LYS A 1 174 ? 24.488 34.410 -20.179 1.00 62.19 174 LYS A O 1
ATOM 1406 N N . GLY A 1 175 ? 25.645 32.690 -19.284 1.00 59.03 175 GLY A N 1
ATOM 1407 C CA . GLY A 1 175 ? 25.098 32.796 -17.923 1.00 59.03 175 GLY A CA 1
ATOM 1408 C C . GLY A 1 175 ? 24.072 31.732 -17.504 1.00 59.03 175 GLY A C 1
ATOM 1409 O O . GLY A 1 175 ? 23.513 31.841 -16.414 1.00 59.03 175 GLY A O 1
ATOM 1410 N N . GLN A 1 176 ? 23.812 30.694 -18.309 1.00 56.22 176 GLN A N 1
ATOM 1411 C CA . GLN A 1 176 ? 23.045 29.536 -17.830 1.00 56.22 176 GLN A CA 1
ATOM 1412 C C . GLN A 1 176 ? 23.872 28.698 -16.845 1.00 56.22 176 GLN A C 1
ATOM 1414 O O . GLN A 1 176 ? 24.998 28.292 -17.130 1.00 56.22 176 GLN A O 1
ATOM 1419 N N . VAL A 1 177 ? 23.291 28.429 -15.674 1.00 56.44 177 VAL A N 1
ATOM 1420 C CA . VAL A 1 177 ? 23.910 27.629 -14.611 1.00 56.44 177 VAL A CA 1
ATOM 1421 C C . VAL A 1 177 ? 24.239 26.231 -15.145 1.00 56.44 177 VAL A C 1
ATOM 1423 O O . VAL A 1 177 ? 23.336 25.484 -15.516 1.00 56.44 177 VAL A O 1
ATOM 1426 N N . GLY A 1 178 ? 25.529 25.883 -15.164 1.00 58.81 178 GLY A N 1
ATOM 1427 C CA . GLY A 1 178 ? 26.033 24.569 -15.584 1.00 58.81 178 GLY A CA 1
ATOM 1428 C C . GLY A 1 178 ? 26.816 24.548 -16.901 1.00 58.81 178 GLY A C 1
ATOM 1429 O O . GLY A 1 178 ? 27.303 23.484 -17.275 1.00 58.81 178 GLY A O 1
ATOM 1430 N N . VAL A 1 179 ? 26.969 25.683 -17.588 1.00 61.44 179 VAL A N 1
ATOM 1431 C CA . VAL A 1 179 ? 27.884 25.805 -18.734 1.00 61.44 179 VAL A CA 1
ATOM 1432 C C . VAL A 1 179 ? 29.272 26.157 -18.197 1.00 61.44 179 VAL A C 1
ATOM 1434 O O . VAL A 1 179 ? 29.450 27.225 -17.617 1.00 61.44 179 VAL A O 1
ATOM 1437 N N . ILE A 1 180 ? 30.230 25.239 -18.334 1.00 64.06 180 ILE A N 1
ATOM 1438 C CA . ILE A 1 180 ? 31.649 25.525 -18.095 1.00 64.06 180 ILE A CA 1
ATOM 1439 C C . ILE A 1 180 ? 32.148 26.231 -19.355 1.00 64.06 180 ILE A C 1
ATOM 1441 O O . ILE A 1 180 ? 31.977 25.708 -20.455 1.00 64.06 180 ILE A O 1
ATOM 1445 N N . GLU A 1 181 ? 32.670 27.445 -19.201 1.00 61.75 181 GLU A N 1
ATOM 1446 C CA . GLU A 1 181 ? 33.363 28.135 -20.286 1.00 61.75 181 GLU A CA 1
ATOM 1447 C C . GLU A 1 181 ? 34.717 27.432 -20.466 1.00 61.75 181 GLU A C 1
ATOM 1449 O O . GLU A 1 181 ? 35.481 27.323 -19.509 1.00 61.75 181 GLU A O 1
ATOM 1454 N N . ASP A 1 182 ? 34.965 26.874 -21.653 1.00 61.91 182 ASP A N 1
ATOM 1455 C CA . ASP A 1 182 ? 36.312 26.446 -22.029 1.00 61.91 182 ASP A CA 1
ATOM 1456 C C . ASP A 1 182 ? 37.132 27.724 -22.278 1.00 61.91 182 ASP A C 1
ATOM 1458 O O . ASP A 1 182 ? 36.775 28.513 -23.159 1.00 61.91 182 ASP A O 1
ATOM 1462 N N . ASP A 1 183 ? 38.170 27.939 -21.461 1.00 52.16 183 ASP A N 1
ATOM 1463 C CA . ASP A 1 183 ? 39.184 28.993 -21.637 1.00 52.16 183 ASP A CA 1
ATOM 1464 C C . ASP A 1 183 ? 40.021 28.782 -22.915 1.00 52.16 183 ASP A C 1
ATOM 1466 O O . ASP A 1 183 ? 40.441 27.628 -23.182 1.00 52.16 183 ASP A O 1
#

pLDDT: mean 80.74, std 14.78, range [37.03, 96.06]

Radius of gyration: 28.34 Å; chains: 1; bounding box: 63×54×67 Å